Protein AF-A0A6G0Q093-F1 (afdb_monomer)

Radius of gyration: 13.53 Å; Cα contacts (8 Å, |Δi|>4): 57; chains: 1; bounding box: 39×30×34 Å

Sequence (80 aa):
GGMSVSSYAVNYAASMDQSSAGPGATDMTNHVVSVAKECPNTVFVLGGYSQGASVTATLGSGGTIPENLGPARRMDPSTA

Nearest PDB structures (foldseek):
  4oyy-assembly10_J  TM=7.487E-01  e=6.309E-01  Mycothermus thermophilus

Structure (mmCIF, N/CA/C/O backbone):
data_AF-A0A6G0Q093-F1
#
_entry.id   AF-A0A6G0Q093-F1
#
loop_
_atom_site.group_PDB
_a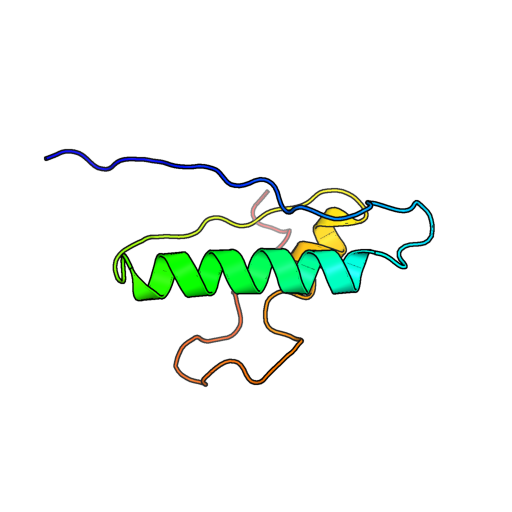tom_site.id
_atom_site.type_symbol
_atom_site.label_atom_id
_atom_site.label_alt_id
_atom_site.label_comp_id
_atom_site.label_asym_id
_atom_site.label_entity_id
_atom_site.label_seq_id
_atom_site.pdbx_PDB_ins_code
_atom_site.Cartn_x
_atom_site.Cartn_y
_atom_site.Cartn_z
_atom_site.occupancy
_atom_site.B_iso_or_equiv
_atom_site.auth_seq_id
_atom_site.auth_comp_id
_atom_site.auth_asym_id
_atom_site.auth_atom_id
_atom_site.pdbx_PDB_model_num
ATOM 1 N N . GLY A 1 1 ? -27.903 -4.163 8.211 1.00 57.16 1 GLY A N 1
ATOM 2 C CA . GLY A 1 1 ? -27.142 -3.659 7.051 1.00 57.16 1 GLY A CA 1
ATOM 3 C C . GLY A 1 1 ? -26.245 -4.771 6.560 1.00 57.16 1 GLY A C 1
ATOM 4 O O . GLY A 1 1 ? -25.715 -5.484 7.400 1.00 57.16 1 GLY A O 1
ATOM 5 N N . GLY A 1 2 ? -26.156 -4.983 5.247 1.00 84.06 2 GLY A N 1
ATOM 6 C CA . GLY A 1 2 ? -25.279 -6.005 4.661 1.00 84.06 2 GLY A CA 1
ATOM 7 C C . GLY A 1 2 ? -23.818 -5.550 4.592 1.00 84.06 2 GLY A C 1
ATOM 8 O O . GLY A 1 2 ? -23.533 -4.367 4.765 1.00 84.06 2 GLY A O 1
ATOM 9 N N . MET A 1 3 ? -22.905 -6.487 4.331 1.00 86.81 3 MET A N 1
ATOM 10 C CA . MET A 1 3 ? -21.520 -6.167 3.972 1.00 86.81 3 MET A CA 1
ATOM 11 C C . MET A 1 3 ? -21.475 -5.624 2.539 1.00 86.81 3 MET A C 1
ATOM 13 O O . MET A 1 3 ? -22.131 -6.172 1.653 1.00 86.81 3 MET A O 1
ATOM 17 N N . SER A 1 4 ? -20.710 -4.557 2.317 1.00 92.00 4 SER A N 1
ATOM 18 C CA . SER A 1 4 ? -20.403 -4.031 0.986 1.00 92.00 4 SER A CA 1
ATOM 19 C C . SER A 1 4 ? -18.983 -4.417 0.579 1.00 92.00 4 SER A C 1
ATOM 21 O O . SER A 1 4 ? -18.111 -4.619 1.422 1.00 92.00 4 SER A O 1
ATOM 23 N N . VAL A 1 5 ? -18.757 -4.520 -0.729 1.00 94.00 5 VAL A N 1
ATOM 24 C CA . VAL A 1 5 ? -17.437 -4.760 -1.318 1.00 94.00 5 VAL A CA 1
ATOM 25 C C . VAL A 1 5 ? -17.111 -3.586 -2.231 1.00 94.00 5 VAL A C 1
ATOM 27 O O . VAL A 1 5 ? -17.960 -3.154 -3.010 1.00 94.00 5 VAL A O 1
ATOM 30 N N . SER A 1 6 ? -15.886 -3.079 -2.134 1.00 94.06 6 SER A N 1
ATOM 31 C CA . SER A 1 6 ? -15.325 -2.076 -3.038 1.00 94.06 6 SER A CA 1
ATOM 32 C C . SER A 1 6 ? -14.000 -2.576 -3.614 1.00 94.06 6 SER A C 1
ATOM 34 O O . SER A 1 6 ? -13.362 -3.474 -3.065 1.00 94.06 6 SER A O 1
ATOM 36 N N . SER A 1 7 ? -13.599 -2.011 -4.750 1.00 95.62 7 SER A N 1
ATOM 37 C CA . SER A 1 7 ? -12.352 -2.350 -5.434 1.00 95.62 7 SER A CA 1
ATOM 38 C C . SER A 1 7 ? -11.559 -1.092 -5.746 1.00 95.62 7 SER A C 1
ATOM 40 O O . SER A 1 7 ? -12.141 -0.073 -6.122 1.00 95.62 7 SER A O 1
ATOM 42 N N . TYR A 1 8 ? -10.237 -1.198 -5.678 1.00 96.94 8 TYR A N 1
ATOM 43 C CA . TYR A 1 8 ? -9.314 -0.136 -6.050 1.00 96.94 8 TYR A CA 1
ATOM 44 C C . TYR A 1 8 ? -8.201 -0.705 -6.926 1.00 96.94 8 TYR A C 1
ATOM 46 O O . TYR A 1 8 ? -7.544 -1.678 -6.552 1.00 96.94 8 TYR A O 1
ATOM 54 N N . ALA A 1 9 ? -8.011 -0.109 -8.101 1.00 96.88 9 ALA A N 1
ATOM 55 C CA . ALA A 1 9 ? -6.880 -0.411 -8.961 1.00 96.88 9 ALA A CA 1
ATOM 56 C C . ALA A 1 9 ? -5.728 0.523 -8.587 1.00 96.88 9 ALA A C 1
ATOM 58 O O . ALA A 1 9 ? -5.894 1.740 -8.624 1.00 96.88 9 ALA A O 1
ATOM 59 N N . VAL A 1 10 ? -4.576 -0.057 -8.245 1.00 95.06 10 VAL A N 1
ATOM 60 C CA . VAL A 1 10 ? -3.364 0.712 -7.947 1.00 95.06 10 VAL A CA 1
ATOM 61 C C . VAL A 1 10 ? -2.990 1.564 -9.151 1.00 95.06 10 VAL A C 1
ATOM 63 O O . VAL A 1 10 ? -2.896 1.057 -10.273 1.00 95.06 10 VAL A O 1
ATOM 66 N N . ASN A 1 11 ? -2.758 2.847 -8.911 1.00 95.25 11 ASN A N 1
ATOM 67 C CA . ASN A 1 11 ? -2.517 3.835 -9.944 1.00 95.25 11 ASN A CA 1
ATOM 68 C C . ASN A 1 11 ? -1.020 4.140 -10.085 1.00 95.25 11 ASN A C 1
ATOM 70 O O . ASN A 1 11 ? -0.428 4.861 -9.283 1.00 95.25 11 ASN A O 1
ATOM 74 N N . TYR A 1 12 ? -0.395 3.581 -11.123 1.00 92.19 12 TYR A N 1
ATOM 75 C CA . TYR A 1 12 ? 1.027 3.754 -11.414 1.00 92.19 12 TYR A CA 1
ATOM 76 C C . TYR A 1 12 ? 1.335 3.461 -12.892 1.00 92.19 12 TYR A C 1
ATOM 78 O O . TYR A 1 12 ? 0.500 2.927 -13.616 1.00 92.19 12 TYR A O 1
ATOM 86 N N . ALA A 1 13 ? 2.544 3.803 -13.349 1.00 91.62 13 ALA A N 1
ATOM 87 C CA . ALA A 1 13 ? 2.904 3.758 -14.772 1.00 91.62 13 ALA A CA 1
ATOM 88 C C . ALA A 1 13 ? 2.979 2.348 -15.397 1.00 91.62 13 ALA A C 1
ATOM 90 O O . ALA A 1 13 ? 2.896 2.232 -16.616 1.00 91.62 13 ALA A O 1
ATOM 91 N N . ALA A 1 14 ? 3.147 1.292 -14.595 1.00 90.44 14 ALA A N 1
ATOM 92 C CA . ALA A 1 14 ? 3.312 -0.093 -15.054 1.00 90.44 14 ALA A CA 1
ATOM 93 C C . ALA A 1 14 ? 4.381 -0.288 -16.162 1.00 90.44 14 ALA A C 1
ATOM 95 O O . ALA A 1 14 ? 4.207 -1.087 -17.082 1.00 90.44 14 ALA A O 1
ATOM 96 N N . SER A 1 15 ? 5.505 0.431 -16.067 1.00 83.31 15 SER A N 1
ATOM 97 C CA . SER A 1 15 ? 6.625 0.401 -17.019 1.00 83.31 15 SER A CA 1
ATOM 98 C C . SER A 1 15 ? 7.253 -0.986 -17.135 1.00 83.31 15 SER A C 1
ATOM 100 O O . SER A 1 15 ? 7.612 -1.565 -16.125 1.00 83.31 15 SER A O 1
ATOM 102 N N . MET A 1 16 ? 7.509 -1.512 -18.335 1.00 83.25 16 MET A N 1
ATOM 103 C CA . MET A 1 16 ? 8.037 -2.883 -18.526 1.00 83.25 16 MET A CA 1
ATOM 104 C C . MET A 1 16 ? 9.382 -3.178 -17.826 1.00 83.25 16 MET A C 1
ATOM 106 O O . MET A 1 16 ? 9.725 -4.337 -17.610 1.00 83.25 16 MET A O 1
ATOM 110 N N . ASP A 1 17 ? 10.139 -2.144 -17.459 1.00 81.88 17 ASP A N 1
ATOM 111 C CA . ASP A 1 17 ? 11.456 -2.220 -16.817 1.00 81.88 17 ASP A CA 1
ATOM 112 C C . ASP A 1 17 ? 11.416 -2.366 -15.280 1.00 81.88 17 ASP A C 1
ATOM 114 O O . ASP A 1 17 ? 12.457 -2.293 -14.631 1.00 81.88 17 ASP A O 1
ATOM 118 N N . GLN A 1 18 ? 10.237 -2.568 -14.680 1.00 77.06 18 GLN A N 1
ATOM 119 C CA . GLN A 1 18 ? 10.037 -2.687 -13.224 1.00 77.06 18 GLN A CA 1
ATOM 120 C C . GLN A 1 18 ? 10.311 -1.416 -12.407 1.00 77.06 18 GLN A C 1
ATOM 122 O O . GLN A 1 18 ? 10.099 -1.428 -11.192 1.00 77.06 18 GLN A O 1
ATOM 127 N N . SER A 1 19 ? 10.672 -0.296 -13.041 1.00 78.56 19 SER A N 1
ATOM 128 C CA . SER A 1 19 ? 10.967 0.966 -12.345 1.00 78.56 19 SER A CA 1
ATOM 129 C C . SER A 1 19 ? 9.763 1.530 -11.583 1.00 78.56 19 SER A C 1
ATOM 131 O O . SER A 1 19 ? 9.922 2.154 -10.533 1.00 78.56 19 SER A O 1
ATOM 133 N N . SER A 1 20 ? 8.543 1.276 -12.066 1.00 82.62 20 SER A N 1
ATOM 134 C CA . SER A 1 20 ? 7.325 1.822 -11.463 1.00 82.62 20 SER A CA 1
ATOM 135 C C . SER A 1 20 ? 6.717 0.970 -10.343 1.00 82.62 20 SER A C 1
ATOM 137 O O . SER A 1 20 ? 5.746 1.403 -9.724 1.00 82.62 20 SER A O 1
ATOM 139 N N . ALA A 1 21 ? 7.301 -0.186 -10.009 1.00 82.69 21 ALA A N 1
ATOM 140 C CA . ALA A 1 21 ? 6.801 -1.030 -8.920 1.00 82.69 21 ALA A CA 1
ATOM 141 C C . ALA A 1 21 ? 6.840 -0.319 -7.551 1.00 82.69 21 ALA A C 1
ATOM 143 O O . ALA A 1 21 ? 5.904 -0.442 -6.765 1.00 82.69 21 ALA A O 1
ATOM 144 N N . GLY A 1 22 ? 7.887 0.470 -7.281 1.00 83.44 22 GLY A N 1
ATOM 145 C CA . GLY A 1 22 ? 7.996 1.271 -6.055 1.00 83.44 22 GLY A CA 1
ATOM 146 C C . GLY A 1 22 ? 6.874 2.312 -5.926 1.00 83.44 22 GLY A C 1
ATOM 147 O O . GLY A 1 22 ? 6.129 2.271 -4.948 1.00 83.44 22 GLY A O 1
ATOM 148 N N . PRO A 1 23 ? 6.689 3.204 -6.918 1.00 86.81 23 PRO A N 1
ATOM 149 C CA . PRO A 1 23 ? 5.549 4.119 -6.963 1.00 86.81 23 PRO A CA 1
ATOM 150 C C . PRO A 1 23 ? 4.184 3.430 -6.810 1.00 86.81 23 PRO A C 1
ATOM 152 O O . PRO A 1 23 ? 3.343 3.924 -6.062 1.00 86.81 23 PRO A O 1
ATOM 155 N N . GLY A 1 24 ? 3.979 2.268 -7.443 1.00 89.12 24 GLY A N 1
ATOM 156 C CA . GLY A 1 24 ? 2.754 1.4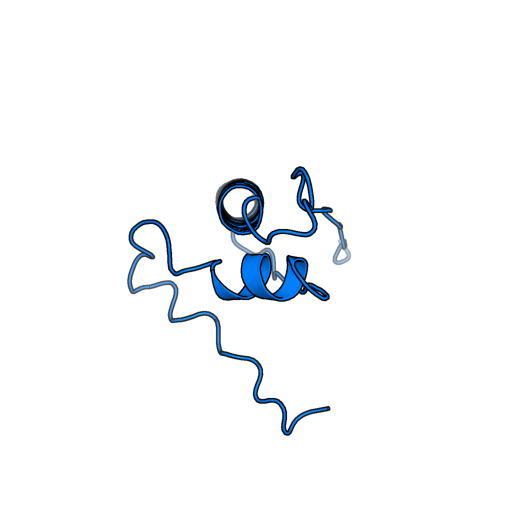83 -7.264 1.00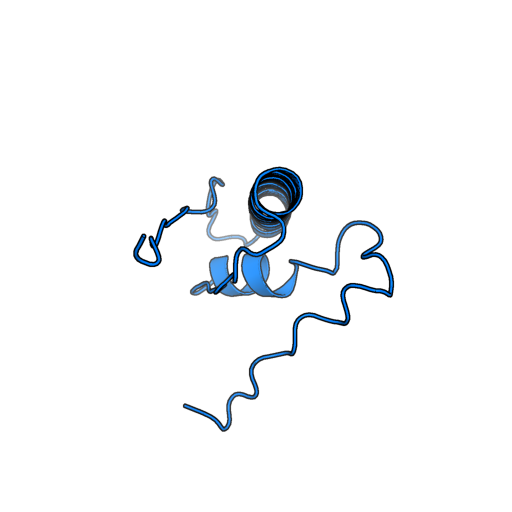 89.12 24 GLY A CA 1
ATOM 157 C C . GLY A 1 24 ? 2.563 0.987 -5.829 1.00 89.12 24 GLY A C 1
ATOM 158 O O . GLY A 1 24 ? 1.460 1.057 -5.292 1.00 89.12 24 GLY A O 1
ATOM 159 N N . ALA A 1 25 ? 3.628 0.530 -5.163 1.00 85.25 25 ALA A N 1
ATOM 160 C CA . ALA A 1 25 ? 3.541 0.096 -3.767 1.00 85.25 25 ALA A CA 1
ATOM 161 C C . ALA A 1 25 ? 3.177 1.260 -2.829 1.00 85.25 25 ALA A C 1
ATOM 163 O O . ALA A 1 25 ? 2.399 1.078 -1.889 1.00 85.25 25 ALA A O 1
ATOM 164 N N . THR A 1 26 ? 3.686 2.464 -3.108 1.00 86.94 26 THR A N 1
ATOM 165 C CA . THR A 1 26 ? 3.328 3.688 -2.375 1.00 86.94 26 THR A CA 1
ATOM 166 C C . THR A 1 26 ? 1.847 4.027 -2.530 1.00 86.94 26 THR A C 1
ATOM 168 O O . THR A 1 26 ? 1.175 4.290 -1.534 1.00 86.94 26 THR A O 1
ATOM 171 N N . ASP A 1 27 ? 1.322 3.991 -3.754 1.00 92.94 27 ASP A N 1
ATOM 172 C CA . ASP A 1 27 ? -0.095 4.255 -4.025 1.00 92.94 27 ASP A CA 1
ATOM 173 C C . ASP A 1 27 ? -1.009 3.235 -3.321 1.00 92.94 27 ASP A C 1
ATOM 175 O O . ASP A 1 27 ? -1.900 3.618 -2.556 1.00 92.94 27 ASP A O 1
ATOM 179 N N . MET A 1 28 ? -0.700 1.939 -3.455 1.00 91.94 28 MET A N 1
ATOM 180 C CA . MET A 1 28 ? -1.421 0.867 -2.760 1.00 91.94 28 MET A CA 1
ATOM 181 C C . MET A 1 28 ? -1.411 1.071 -1.234 1.00 91.94 28 MET A C 1
ATOM 183 O O . MET A 1 28 ? -2.452 0.941 -0.587 1.00 91.94 28 MET A O 1
ATOM 187 N N . THR A 1 29 ? -0.257 1.432 -0.657 1.00 87.38 29 THR A N 1
ATOM 188 C CA . THR A 1 29 ? -0.115 1.699 0.787 1.00 87.38 29 THR A CA 1
ATOM 189 C C . THR A 1 29 ? -0.987 2.868 1.224 1.00 87.38 29 THR A C 1
ATOM 191 O O . THR A 1 29 ? -1.719 2.754 2.208 1.00 87.38 29 THR A O 1
ATOM 194 N N . ASN A 1 30 ? -0.947 3.980 0.489 1.00 92.06 30 ASN A N 1
ATOM 195 C CA . ASN A 1 30 ? -1.726 5.170 0.817 1.00 92.06 30 ASN A CA 1
ATOM 196 C C . ASN A 1 30 ? -3.228 4.877 0.805 1.00 92.06 30 ASN A C 1
ATOM 198 O O . ASN A 1 30 ? -3.937 5.290 1.726 1.00 92.06 30 ASN A O 1
ATOM 202 N N . HIS A 1 31 ? -3.704 4.120 -0.188 1.00 94.44 31 HIS A N 1
ATOM 203 C CA . HIS A 1 31 ? -5.108 3.736 -0.268 1.00 94.44 31 HIS A CA 1
ATOM 204 C C . HIS A 1 31 ? -5.532 2.849 0.911 1.00 94.44 31 HIS A C 1
ATOM 206 O O . HIS A 1 31 ? -6.495 3.177 1.608 1.00 94.44 31 HIS A O 1
ATOM 212 N N . VAL A 1 32 ? -4.787 1.772 1.189 1.00 91.81 32 VAL A N 1
ATOM 213 C CA . VAL A 1 32 ? -5.085 0.858 2.309 1.00 91.81 32 VAL A CA 1
ATOM 214 C C . VAL A 1 32 ? -5.086 1.605 3.643 1.00 91.81 32 VAL A C 1
ATOM 216 O O . VAL A 1 32 ? -6.001 1.427 4.445 1.00 91.81 32 VAL A O 1
ATOM 219 N N . VAL A 1 33 ? -4.106 2.485 3.873 1.00 91.69 33 VAL A N 1
ATOM 220 C CA . VAL A 1 33 ? -4.023 3.286 5.103 1.00 91.69 33 VAL A CA 1
ATOM 221 C C . VAL A 1 33 ? -5.192 4.267 5.219 1.00 91.69 33 VAL A C 1
ATOM 223 O O . VAL A 1 33 ? -5.712 4.435 6.322 1.00 91.69 33 VAL A O 1
ATOM 226 N N . SER A 1 34 ? -5.627 4.905 4.126 1.00 94.12 34 SER A N 1
ATOM 227 C CA . SER A 1 34 ? -6.799 5.798 4.151 1.00 94.12 34 SER A CA 1
ATOM 228 C C . SER A 1 34 ? -8.060 5.033 4.538 1.00 94.12 34 SER A C 1
ATOM 230 O O . SER A 1 34 ? -8.735 5.396 5.500 1.00 94.12 34 SER A O 1
ATOM 232 N N . VAL A 1 35 ? -8.323 3.907 3.867 1.00 94.56 35 VAL A N 1
ATOM 233 C CA . VAL A 1 35 ? -9.516 3.091 4.131 1.00 94.56 35 VAL A CA 1
ATOM 234 C C . VAL A 1 35 ? -9.477 2.494 5.536 1.00 94.56 35 VAL A C 1
ATOM 236 O O . VAL A 1 35 ? -10.500 2.470 6.209 1.00 94.56 35 VAL A O 1
ATOM 239 N N . ALA A 1 36 ? -8.315 2.059 6.028 1.00 91.50 36 ALA A N 1
ATOM 240 C CA . ALA A 1 36 ? -8.189 1.536 7.388 1.00 91.50 36 ALA A CA 1
ATOM 241 C C . ALA A 1 36 ? -8.431 2.615 8.461 1.00 91.50 36 ALA A C 1
ATOM 243 O O . ALA A 1 36 ? -8.947 2.304 9.534 1.00 91.50 36 ALA A O 1
ATOM 244 N N . LYS A 1 37 ? -8.088 3.882 8.184 1.00 93.00 37 LYS A N 1
ATOM 245 C CA . LYS A 1 37 ? -8.384 5.015 9.079 1.00 93.00 37 LYS A CA 1
ATOM 246 C C . LYS A 1 37 ? -9.867 5.374 9.085 1.00 93.00 37 LYS A C 1
ATOM 248 O O . LYS A 1 37 ? -10.414 5.659 10.145 1.00 93.00 37 LYS A O 1
ATOM 253 N N . GLU A 1 38 ? -10.500 5.376 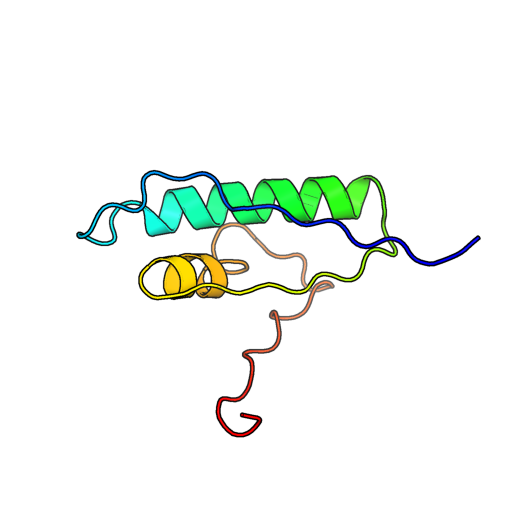7.917 1.00 95.50 38 GLU A N 1
ATOM 254 C CA . GLU A 1 38 ? -11.915 5.733 7.760 1.00 95.50 38 GLU A CA 1
ATOM 255 C C . GLU A 1 38 ? -12.847 4.605 8.222 1.00 95.50 38 GLU A C 1
ATOM 257 O O . GLU A 1 38 ? -13.872 4.850 8.858 1.00 95.50 38 GLU A O 1
ATOM 262 N N . CYS A 1 39 ? -12.459 3.361 7.948 1.00 94.12 39 CYS A N 1
ATOM 263 C CA . CYS A 1 39 ? -13.248 2.156 8.167 1.00 94.12 39 CYS A CA 1
ATOM 264 C C . CYS A 1 39 ? -12.384 1.056 8.826 1.00 94.12 39 CYS A C 1
ATOM 266 O O . CYS A 1 39 ? -11.991 0.100 8.149 1.00 94.12 39 CYS A O 1
ATOM 268 N N . PRO A 1 40 ? -12.131 1.125 10.150 1.00 91.69 40 PRO A N 1
ATOM 269 C CA . PRO A 1 40 ? -11.195 0.234 10.856 1.00 91.69 40 PRO A CA 1
ATOM 270 C C . PRO A 1 40 ? -11.520 -1.265 10.804 1.00 91.69 40 PRO A C 1
ATOM 272 O O . PRO A 1 40 ? -10.647 -2.092 11.040 1.00 91.69 40 PRO A O 1
ATOM 275 N N . ASN A 1 41 ? -12.769 -1.622 10.493 1.00 91.31 41 ASN A N 1
ATOM 276 C CA . ASN A 1 41 ? -13.228 -3.011 10.390 1.00 91.31 41 ASN A CA 1
ATOM 277 C C . ASN A 1 41 ? -13.204 -3.553 8.948 1.00 91.31 41 ASN A C 1
ATOM 279 O O . ASN A 1 41 ? -13.720 -4.642 8.696 1.00 91.31 41 ASN A O 1
ATOM 283 N N . THR A 1 42 ? -12.663 -2.795 7.989 1.00 93.69 42 THR A N 1
ATOM 284 C CA . THR A 1 42 ? -12.546 -3.243 6.595 1.00 93.69 42 THR A CA 1
ATOM 285 C C . THR A 1 42 ? -11.560 -4.399 6.494 1.00 93.69 42 THR A C 1
ATOM 287 O O . THR A 1 42 ? -10.439 -4.320 6.993 1.00 93.69 42 THR A O 1
ATOM 290 N N . VAL A 1 43 ? -11.962 -5.463 5.803 1.00 92.00 43 VAL A N 1
ATOM 291 C CA . VAL A 1 43 ? -11.072 -6.568 5.440 1.00 92.00 43 VAL A CA 1
ATOM 292 C C . VAL A 1 43 ? -10.525 -6.311 4.041 1.00 92.00 43 VAL A C 1
ATOM 294 O O . VAL A 1 43 ? -11.288 -6.051 3.113 1.00 92.00 43 VAL A O 1
ATOM 297 N N . PHE A 1 44 ? -9.205 -6.405 3.887 1.00 91.31 44 PHE A N 1
ATOM 298 C CA . PHE A 1 44 ? -8.523 -6.173 2.617 1.00 91.31 44 PHE A CA 1
ATOM 299 C C . PHE A 1 44 ? -8.105 -7.490 1.966 1.00 91.31 44 PHE A C 1
ATOM 301 O O . PHE A 1 44 ? -7.537 -8.366 2.617 1.00 91.31 44 PHE A O 1
ATOM 308 N N . VAL A 1 45 ? -8.336 -7.594 0.659 1.00 93.25 45 VAL A N 1
ATOM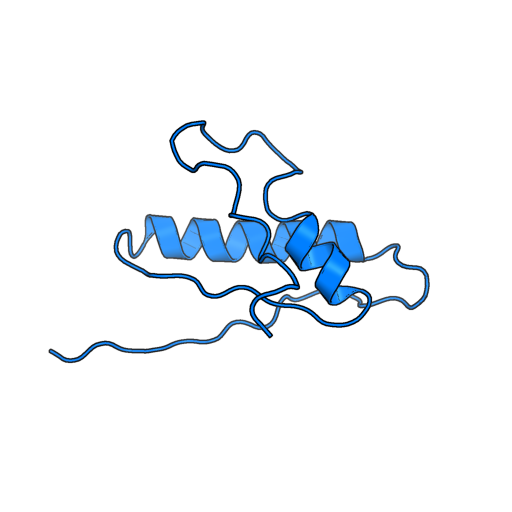 309 C CA . VAL A 1 45 ? -7.770 -8.635 -0.204 1.00 93.25 45 VAL A CA 1
ATOM 310 C C . VAL A 1 45 ? -6.886 -7.934 -1.225 1.00 93.25 45 VAL A C 1
ATOM 312 O O . VAL A 1 45 ? -7.339 -7.032 -1.925 1.00 93.25 45 VAL A O 1
ATOM 315 N N . LEU A 1 46 ? -5.614 -8.320 -1.277 1.00 92.44 46 LEU A N 1
ATOM 316 C CA . LEU A 1 46 ? -4.587 -7.654 -2.071 1.00 92.44 46 LEU A CA 1
ATOM 317 C C . LEU A 1 46 ? -4.006 -8.643 -3.075 1.00 92.44 46 LEU A C 1
ATOM 319 O O . LEU A 1 46 ? -3.737 -9.792 -2.727 1.00 92.44 46 LEU A O 1
ATOM 323 N N . GLY A 1 47 ? -3.792 -8.198 -4.309 1.00 89.62 47 GLY A N 1
ATOM 324 C CA . GLY A 1 47 ? -3.259 -9.044 -5.370 1.00 89.62 47 GLY A CA 1
ATOM 325 C C . GLY A 1 47 ? -2.612 -8.236 -6.485 1.00 89.62 47 GLY A C 1
ATOM 326 O O . GLY A 1 47 ? -2.804 -7.022 -6.582 1.00 89.62 47 GLY A O 1
ATOM 327 N N . GLY A 1 48 ? -1.848 -8.927 -7.329 1.00 91.44 48 GLY A N 1
ATOM 328 C CA . GLY A 1 48 ? -1.144 -8.327 -8.453 1.00 91.44 48 GLY A CA 1
ATOM 329 C C . GLY A 1 48 ? -0.564 -9.374 -9.404 1.00 91.44 48 GLY A C 1
ATOM 330 O O . GLY A 1 48 ? -0.255 -10.492 -9.000 1.00 91.44 48 GLY A O 1
ATOM 331 N N . TYR A 1 49 ? -0.419 -9.003 -10.678 1.00 90.12 49 TYR A N 1
ATOM 332 C CA . TYR A 1 49 ? 0.136 -9.843 -11.744 1.00 90.12 49 TYR A CA 1
ATOM 333 C C . TYR A 1 49 ? 1.360 -9.172 -12.374 1.00 90.12 49 TYR A C 1
ATOM 335 O O . TYR A 1 49 ? 1.376 -7.952 -12.542 1.00 90.12 49 TYR A O 1
ATOM 343 N N . SER A 1 50 ? 2.372 -9.960 -12.752 1.00 93.00 50 SER A N 1
ATOM 344 C CA . SER A 1 50 ? 3.623 -9.457 -13.339 1.00 93.00 50 SER A CA 1
ATOM 345 C C . SER A 1 50 ? 4.266 -8.393 -12.432 1.00 93.00 50 SER A C 1
ATOM 347 O O . SER A 1 50 ? 4.503 -8.666 -11.255 1.00 93.00 50 SER A O 1
ATOM 349 N N . GLN A 1 51 ? 4.478 -7.164 -12.903 1.00 89.50 51 GLN A N 1
ATOM 350 C CA . GLN A 1 51 ? 4.942 -6.059 -12.060 1.00 89.50 51 GLN A CA 1
ATOM 351 C C . GLN A 1 51 ? 4.053 -5.789 -10.847 1.00 89.50 51 GLN A C 1
ATOM 353 O O . GLN A 1 51 ? 4.550 -5.433 -9.779 1.00 89.50 51 GLN A O 1
ATOM 358 N N . GLY A 1 52 ? 2.743 -5.973 -11.007 1.00 86.56 52 GLY A N 1
ATOM 359 C CA . GLY A 1 52 ? 1.780 -5.821 -9.927 1.00 86.56 52 GLY A CA 1
ATOM 360 C C . GLY A 1 52 ? 2.052 -6.791 -8.779 1.00 86.56 52 GLY A C 1
ATOM 361 O O . GLY A 1 52 ? 1.802 -6.445 -7.634 1.00 86.56 52 GLY A O 1
ATOM 362 N N . ALA A 1 53 ? 2.640 -7.964 -9.040 1.00 88.81 53 ALA A N 1
ATOM 363 C CA . ALA A 1 53 ? 3.046 -8.873 -7.969 1.00 88.81 53 ALA A CA 1
ATOM 364 C C . ALA A 1 53 ? 4.182 -8.273 -7.124 1.00 88.81 53 ALA A C 1
ATOM 366 O O . ALA A 1 53 ? 4.185 -8.425 -5.904 1.00 88.81 53 ALA A O 1
ATOM 367 N N . SER A 1 54 ? 5.114 -7.540 -7.747 1.00 86.81 54 SER A N 1
ATOM 368 C CA . SER A 1 54 ? 6.144 -6.782 -7.025 1.00 86.81 54 SER A CA 1
ATOM 369 C C . SER A 1 54 ? 5.528 -5.651 -6.202 1.00 86.81 54 SER A C 1
ATOM 371 O O . SER A 1 54 ? 5.869 -5.516 -5.033 1.00 86.81 54 SER A O 1
ATOM 373 N N . VAL A 1 55 ? 4.571 -4.906 -6.768 1.00 86.69 55 VAL A N 1
ATOM 374 C CA . VAL A 1 55 ? 3.799 -3.880 -6.041 1.00 86.69 55 VAL A CA 1
ATOM 375 C C . VAL A 1 55 ? 3.155 -4.471 -4.781 1.00 86.69 55 VAL A C 1
ATOM 377 O O . VAL A 1 55 ? 3.337 -3.937 -3.688 1.00 86.69 55 VAL A O 1
ATOM 380 N N . THR A 1 56 ? 2.450 -5.600 -4.914 1.00 87.31 56 THR A N 1
ATOM 381 C CA . THR A 1 56 ? 1.787 -6.274 -3.787 1.00 87.31 56 THR A CA 1
ATOM 382 C C . THR A 1 56 ? 2.787 -6.820 -2.769 1.00 87.31 56 THR A C 1
ATOM 384 O O . THR A 1 56 ? 2.543 -6.724 -1.573 1.00 87.31 56 THR A O 1
ATOM 387 N N . ALA A 1 57 ? 3.920 -7.375 -3.211 1.00 79.81 57 ALA A N 1
ATOM 388 C CA . ALA A 1 57 ? 4.944 -7.919 -2.317 1.00 79.81 57 ALA A CA 1
ATOM 389 C C . ALA A 1 57 ? 5.690 -6.830 -1.529 1.00 79.81 57 ALA A C 1
ATOM 391 O O . ALA A 1 57 ? 6.145 -7.074 -0.411 1.00 79.81 57 ALA A O 1
ATOM 392 N N . THR A 1 58 ? 5.836 -5.637 -2.109 1.00 70.12 58 THR A N 1
ATOM 393 C CA . THR A 1 58 ? 6.469 -4.485 -1.457 1.00 70.12 58 THR A CA 1
ATOM 394 C C . THR A 1 58 ? 5.524 -3.774 -0.489 1.00 70.12 58 THR A C 1
ATOM 396 O O . THR A 1 58 ? 6.002 -3.049 0.387 1.00 70.12 58 THR A O 1
ATOM 399 N N . LEU A 1 59 ? 4.210 -4.013 -0.573 1.00 65.69 59 LEU A N 1
ATOM 400 C CA . LEU A 1 59 ? 3.2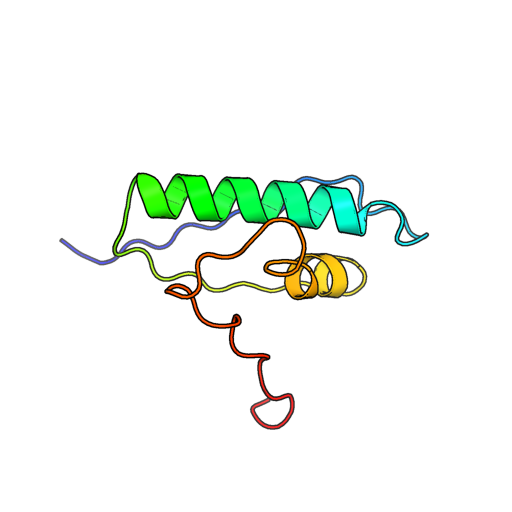66 -3.553 0.438 1.00 65.69 59 LEU A CA 1
ATOM 401 C C . LEU A 1 59 ? 3.663 -4.136 1.804 1.00 65.69 59 LEU A C 1
ATOM 403 O O . LEU A 1 59 ? 3.589 -5.341 2.029 1.00 65.69 59 LEU A O 1
ATOM 407 N N . GLY A 1 60 ? 4.132 -3.275 2.706 1.00 51.19 60 GLY A N 1
ATOM 408 C CA . GLY A 1 60 ? 4.681 -3.693 3.998 1.00 51.19 60 GLY A CA 1
ATOM 409 C C . GLY A 1 60 ? 6.200 -3.550 4.157 1.00 51.19 60 GLY A C 1
ATOM 410 O O . GLY A 1 60 ? 6.709 -3.696 5.262 1.00 51.19 60 GLY A O 1
ATOM 411 N N . SER A 1 61 ? 6.937 -3.266 3.079 1.00 46.97 61 SER A N 1
ATOM 412 C CA . SER A 1 61 ? 8.411 -3.195 3.089 1.00 46.97 61 SER A CA 1
ATOM 413 C C . SER A 1 61 ? 8.973 -1.773 2.934 1.00 46.97 61 SER A C 1
ATOM 415 O O . SER A 1 61 ? 10.184 -1.583 3.018 1.00 46.97 61 SER A O 1
ATOM 417 N N . GLY A 1 62 ? 8.121 -0.766 2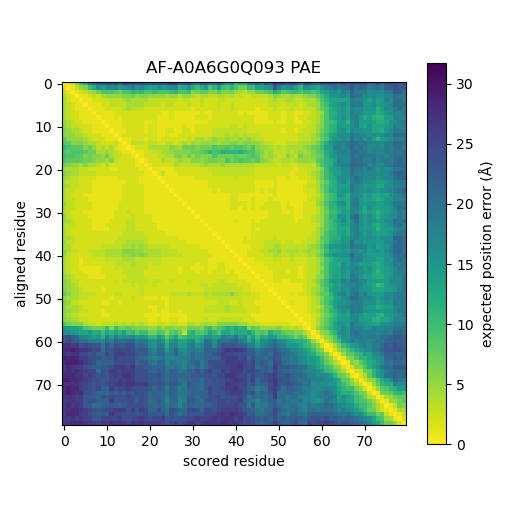.709 1.00 42.81 62 GLY A N 1
ATOM 418 C CA . GLY A 1 62 ? 8.517 0.629 2.499 1.00 42.81 62 GLY A CA 1
ATOM 419 C C . GLY A 1 62 ? 7.833 1.564 3.492 1.00 42.81 62 GLY A C 1
ATOM 420 O O . GLY A 1 62 ? 6.691 1.955 3.283 1.00 42.81 62 GLY A O 1
ATOM 421 N N . GLY A 1 63 ? 8.552 1.920 4.559 1.00 41.44 63 GLY A N 1
ATOM 422 C CA . GLY A 1 63 ? 8.045 2.716 5.679 1.00 41.44 63 GLY A CA 1
ATOM 423 C C . GLY A 1 63 ? 7.519 1.819 6.797 1.00 41.44 63 GLY A C 1
ATOM 424 O O . GLY A 1 63 ? 6.693 0.948 6.559 1.00 41.44 63 GLY A O 1
ATOM 425 N N . THR A 1 64 ? 8.056 2.005 8.004 1.00 40.88 64 THR A N 1
ATOM 426 C CA . THR A 1 64 ? 7.766 1.234 9.224 1.00 40.88 64 THR A CA 1
ATOM 427 C C . THR A 1 64 ? 6.302 0.800 9.319 1.00 40.88 64 THR A C 1
ATOM 429 O O . THR A 1 64 ? 5.424 1.623 9.580 1.00 40.88 64 THR A O 1
ATOM 432 N N . ILE A 1 65 ? 6.054 -0.497 9.139 1.00 44.47 65 ILE A N 1
ATOM 433 C CA . ILE A 1 65 ? 4.780 -1.116 9.487 1.00 44.47 65 ILE A CA 1
ATOM 434 C C . ILE A 1 65 ? 4.739 -1.210 11.011 1.00 44.47 65 ILE A C 1
ATOM 436 O O . ILE A 1 65 ? 5.650 -1.804 11.588 1.00 44.47 65 ILE A O 1
ATOM 440 N N . PRO A 1 66 ? 3.747 -0.596 11.683 1.00 40.62 66 PRO A N 1
ATOM 441 C CA . PRO A 1 66 ? 3.571 -0.762 13.117 1.00 40.62 66 PRO A CA 1
ATOM 442 C C . PRO A 1 66 ? 3.487 -2.254 13.435 1.00 40.62 66 PRO A C 1
ATOM 444 O O . PRO A 1 66 ? 2.725 -2.971 12.792 1.00 40.62 66 PRO A O 1
ATOM 447 N N . GLU A 1 67 ? 4.256 -2.724 14.414 1.00 40.34 67 GLU A N 1
ATOM 448 C CA . GLU A 1 67 ? 4.403 -4.149 14.763 1.00 40.34 67 GLU A CA 1
ATOM 449 C C . GLU A 1 67 ? 3.063 -4.850 15.080 1.00 40.34 67 GLU A C 1
ATOM 451 O O . GLU A 1 67 ? 2.939 -6.071 15.017 1.00 40.34 67 GLU A O 1
ATOM 456 N N . ASN A 1 68 ? 2.022 -4.061 15.358 1.00 43.2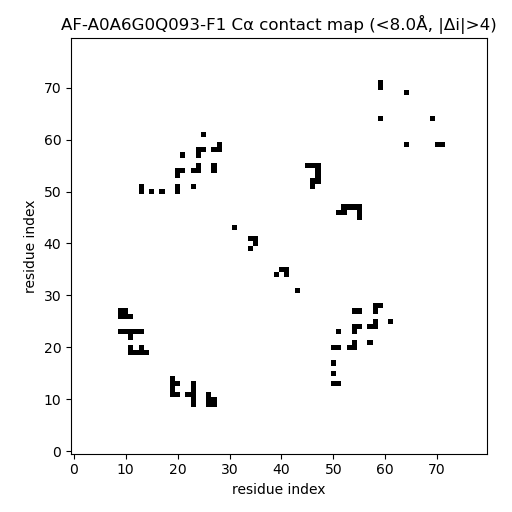2 68 ASN A N 1
ATOM 457 C CA . ASN A 1 68 ? 0.635 -4.480 15.543 1.00 43.22 68 ASN A CA 1
ATOM 458 C C . ASN A 1 68 ? -0.130 -4.809 14.242 1.00 43.22 68 ASN A C 1
ATOM 460 O O . ASN A 1 68 ? -1.272 -5.261 14.311 1.00 43.22 68 ASN A O 1
ATOM 464 N N . LEU A 1 69 ? 0.474 -4.613 13.071 1.00 41.75 69 LEU A N 1
ATOM 465 C CA . LEU A 1 69 ? 0.003 -5.084 11.770 1.00 41.75 69 LEU A CA 1
ATOM 466 C C . LEU A 1 69 ? 1.049 -6.075 11.257 1.00 41.75 69 LEU A C 1
ATOM 468 O O . LEU A 1 69 ? 1.900 -5.725 10.445 1.00 41.75 69 LEU A O 1
ATOM 472 N N . GLY A 1 70 ? 1.043 -7.286 11.823 1.00 41.22 70 GLY A N 1
ATOM 473 C CA . GLY A 1 70 ? 2.020 -8.333 11.513 1.00 41.22 70 GLY A CA 1
ATOM 474 C C . GLY A 1 70 ? 2.237 -8.520 10.004 1.00 41.22 70 GLY A C 1
ATOM 475 O O . GLY A 1 70 ? 1.360 -8.153 9.215 1.00 41.22 70 GLY A O 1
ATOM 476 N N . PRO A 1 71 ? 3.390 -9.088 9.592 1.00 43.78 71 PRO A N 1
ATOM 477 C CA . PRO A 1 71 ? 3.766 -9.195 8.187 1.00 43.78 71 PRO A CA 1
ATOM 478 C C . PRO A 1 71 ? 2.583 -9.763 7.423 1.00 43.78 71 PRO A C 1
ATOM 480 O O . PRO A 1 71 ? 2.097 -10.839 7.786 1.00 43.78 71 PRO A O 1
ATOM 483 N N . ALA A 1 72 ? 2.094 -9.008 6.430 1.00 48.19 72 ALA A N 1
ATOM 484 C CA . ALA A 1 72 ? 1.070 -9.470 5.510 1.00 48.19 72 ALA A CA 1
ATOM 485 C C . ALA A 1 72 ? 1.453 -10.900 5.144 1.00 48.19 72 ALA A C 1
ATOM 487 O O . ALA A 1 72 ? 2.524 -11.116 4.570 1.00 48.19 72 ALA A O 1
ATOM 488 N N . ARG A 1 73 ? 0.679 -11.877 5.643 1.00 41.56 73 ARG A N 1
ATOM 489 C CA . ARG A 1 73 ? 1.030 -13.292 5.530 1.00 41.56 73 ARG A CA 1
ATOM 490 C C . ARG A 1 73 ? 1.316 -13.510 4.055 1.00 41.56 73 ARG A C 1
ATOM 492 O O . ARG A 1 73 ? 0.401 -13.349 3.248 1.00 41.56 73 ARG A O 1
ATOM 499 N N . ARG A 1 74 ? 2.573 -13.818 3.703 1.00 42.50 74 ARG A N 1
ATOM 500 C CA . ARG A 1 74 ? 2.892 -14.325 2.368 1.00 42.50 74 ARG A CA 1
ATOM 501 C C . ARG A 1 74 ? 1.849 -15.401 2.092 1.00 42.50 74 ARG A C 1
ATOM 503 O O . ARG A 1 74 ? 1.751 -16.339 2.882 1.00 42.50 74 ARG A O 1
ATOM 510 N N . MET A 1 75 ? 1.033 -15.228 1.052 1.00 38.19 75 MET A N 1
ATOM 511 C CA . MET A 1 75 ? 0.205 -16.331 0.584 1.00 38.19 75 MET A CA 1
ATOM 512 C C . MET A 1 75 ? 1.162 -17.477 0.269 1.00 38.19 75 MET A C 1
ATOM 514 O O . MET A 1 75 ? 2.098 -17.306 -0.514 1.00 38.19 75 MET A O 1
ATOM 518 N N . ASP A 1 76 ? 0.973 -18.598 0.955 1.00 38.00 76 ASP A N 1
ATOM 519 C CA . ASP A 1 76 ? 1.710 -19.817 0.682 1.00 38.00 76 ASP A CA 1
ATOM 520 C C . ASP A 1 76 ? 1.266 -20.322 -0.704 1.00 38.00 76 ASP A C 1
ATOM 522 O O . ASP A 1 76 ? 0.073 -20.589 -0.901 1.00 38.00 76 ASP A O 1
ATOM 526 N N . PRO A 1 77 ? 2.183 -20.437 -1.683 1.00 40.22 77 PRO A N 1
ATOM 527 C CA . PRO A 1 77 ? 1.848 -20.902 -3.026 1.00 40.22 77 PRO A CA 1
ATOM 528 C C . PRO A 1 77 ? 1.310 -22.345 -3.063 1.00 40.22 77 PRO A C 1
ATOM 530 O O . PRO A 1 77 ? 0.849 -22.774 -4.115 1.00 40.22 77 PRO A O 1
ATOM 533 N N . SER A 1 78 ? 1.329 -23.088 -1.950 1.00 35.44 78 SER A N 1
ATOM 534 C CA . SER A 1 78 ? 0.732 -24.428 -1.839 1.00 35.44 78 SER A CA 1
ATOM 535 C C . SER A 1 78 ? -0.789 -24.449 -1.627 1.00 35.44 78 SER A C 1
ATOM 537 O O . SER A 1 78 ? -1.374 -25.529 -1.587 1.00 35.44 78 SER A O 1
ATOM 539 N N . THR A 1 79 ? -1.443 -23.286 -1.512 1.00 42.47 79 THR A N 1
ATOM 540 C CA . THR A 1 79 ? -2.911 -23.179 -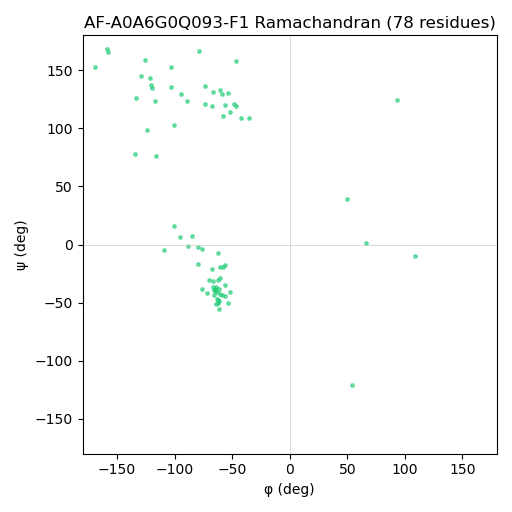1.348 1.00 42.47 79 THR A CA 1
ATOM 541 C C . THR A 1 79 ? -3.686 -22.822 -2.627 1.00 42.47 79 THR A C 1
ATOM 543 O O . THR A 1 79 ? -4.853 -22.439 -2.537 1.00 42.47 79 THR A O 1
ATOM 546 N N . ALA A 1 80 ? -3.062 -22.952 -3.803 1.00 37.62 80 ALA A N 1
ATOM 547 C CA . ALA A 1 80 ? -3.720 -22.816 -5.108 1.00 37.62 80 ALA A CA 1
ATOM 548 C C . ALA A 1 80 ? -4.164 -24.171 -5.678 1.00 37.62 80 ALA A C 1
ATOM 550 O O . ALA A 1 80 ? -3.381 -25.141 -5.564 1.00 37.62 80 ALA A O 1
#

Mean predicted aligned error: 9.7 Å

Solvent-accessible surface area (backbone atoms only — not comparable to full-atom values): 5286 Å² total; per-residue (Å²): 134,82,89,84,87,86,86,82,81,69,70,55,79,75,46,96,83,56,74,31,28,62,58,21,18,52,42,43,46,53,52,53,53,50,48,44,70,78,39,73,84,67,84,87,87,86,77,51,63,77,60,37,35,52,16,47,67,41,50,74,72,75,68,89,59,58,80,91,60,60,78,77,72,74,79,62,82,86,79,116

Secondary structure (DSSP, 8-state):
-PPP-------S---TTSTTHHHHHHHHHHHHHHHHHH-TTPPP-----THHHHHHHHTTTSS---TTS----PPPGGG-

InterPro domains:
  IPR000675 Cutinase/acetylxylan esterase [PF01083] (2-57)
  IPR029058 Alpha/Beta hydrolase fold [G3DSA:3.40.50.1820] (1-74)
  IPR029058 Alpha/Beta hydrolase fold [SSF53474] (5-64)

pLDDT: mean 76.28, std 21.45, range [35.44, 96.94]

Foldseek 3Di:
DDDDDDDDDQDWDPDPVLPTLVVSLVSVLVVVVVCCVVPVPDDDDADADDSSNSSRQCNCVPDDDDVVVPDPPPPDPVVD

Organism: NCBI:txid53985